Protein AF-A0A5N6QB63-F1 (afdb_monomer)

Mean predicted aligned error: 14.71 Å

Radius of gyration: 26.88 Å; Cα contacts (8 Å, |Δi|>4): 139; chains: 1; bounding box: 59×56×77 Å

Solvent-accessible surface area (backbone atoms only — not comparable to full-atom values): 10178 Å² total; per-residue (Å²): 134,72,89,53,91,70,31,77,83,76,46,70,78,73,66,78,70,74,74,76,94,75,89,86,87,83,90,80,57,74,72,39,74,77,47,74,46,73,41,46,60,92,51,48,66,61,53,52,52,51,49,58,59,53,47,75,78,46,90,80,56,67,41,82,44,79,48,71,28,42,36,85,33,94,43,39,47,68,56,47,51,51,35,52,77,69,65,36,56,45,84,54,86,85,38,68,45,70,71,70,92,70,80,78,78,83,79,77,78,78,82,81,92,76,86,71,96,71,74,94,84,80,85,85,82,84,78,75,79,67,73,85,68,91,61,54,43,37,22,46,32,38,23,40,46,64,77,85,68,77,74,132

Structure (mmCIF, N/CA/C/O backbone):
data_AF-A0A5N6QB63-F1
#
_entry.id   AF-A0A5N6QB63-F1
#
loop_
_atom_site.group_PDB
_atom_site.id
_atom_site.type_symbol
_atom_site.label_atom_id
_atom_site.label_alt_id
_atom_site.label_comp_id
_atom_site.label_asym_id
_atom_site.label_entity_id
_atom_site.label_seq_id
_atom_site.pdbx_PDB_ins_code
_atom_site.Cartn_x
_atom_site.Cartn_y
_atom_site.Cartn_z
_atom_site.occupancy
_atom_site.B_iso_or_equiv
_atom_site.auth_seq_id
_atom_site.aut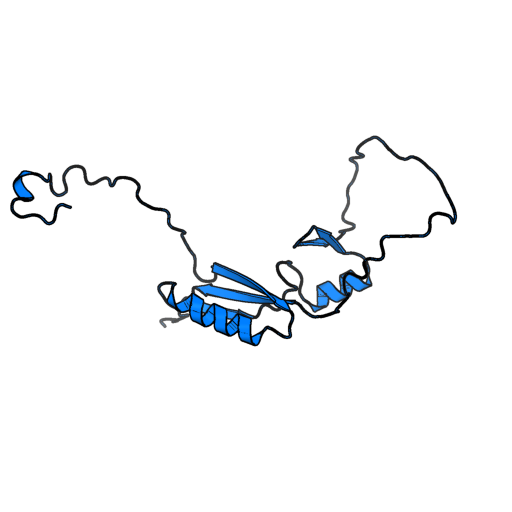h_comp_id
_atom_site.auth_asym_id
_atom_site.auth_atom_id
_atom_site.pdbx_PDB_model_num
ATOM 1 N N . MET A 1 1 ? 24.366 2.904 -18.565 1.00 78.31 1 MET A N 1
ATOM 2 C CA . MET A 1 1 ? 24.966 2.428 -19.826 1.00 78.31 1 MET A CA 1
ATOM 3 C C . MET A 1 1 ? 24.680 3.482 -20.873 1.00 78.31 1 MET A C 1
ATOM 5 O O . MET A 1 1 ? 23.562 3.985 -20.893 1.00 78.31 1 MET A O 1
ATOM 9 N N . LEU A 1 2 ? 25.695 3.903 -21.621 1.00 84.31 2 LEU A N 1
ATOM 10 C CA . LEU A 1 2 ? 25.565 4.923 -22.658 1.00 84.31 2 LEU A CA 1
ATOM 11 C C . LEU A 1 2 ? 24.994 4.258 -23.914 1.00 84.31 2 LEU A C 1
ATOM 13 O O . LEU A 1 2 ? 25.538 3.258 -24.369 1.00 84.31 2 LEU A O 1
ATOM 17 N N . SER A 1 3 ? 23.913 4.806 -24.467 1.00 87.12 3 SER A N 1
ATOM 18 C CA . SER A 1 3 ? 23.277 4.278 -25.688 1.00 87.12 3 SER A CA 1
ATOM 19 C C . SER A 1 3 ? 23.807 4.929 -26.975 1.00 87.12 3 SER A C 1
ATOM 21 O O . SER A 1 3 ? 23.223 4.754 -28.039 1.00 87.12 3 SER A O 1
ATOM 23 N N . CYS A 1 4 ? 24.879 5.722 -26.886 1.00 88.38 4 CYS A N 1
ATOM 24 C CA . CYS A 1 4 ? 25.408 6.504 -28.005 1.00 88.38 4 CYS A CA 1
ATOM 25 C C . CYS A 1 4 ? 26.382 5.688 -28.878 1.00 88.38 4 CYS A C 1
ATOM 27 O O . CYS A 1 4 ? 27.053 4.776 -28.391 1.00 88.38 4 CYS A O 1
ATOM 29 N N . ALA A 1 5 ? 26.515 6.048 -30.161 1.00 89.12 5 ALA A N 1
ATOM 30 C CA . ALA A 1 5 ? 27.524 5.463 -31.048 1.00 89.12 5 ALA A CA 1
ATOM 31 C C . ALA A 1 5 ? 28.940 5.656 -30.471 1.00 89.12 5 ALA A C 1
ATOM 33 O O . ALA A 1 5 ? 29.276 6.733 -29.980 1.00 89.12 5 ALA A O 1
ATOM 34 N N . GLY A 1 6 ? 29.764 4.605 -30.499 1.00 86.94 6 GLY A N 1
ATOM 35 C CA . GLY A 1 6 ? 31.109 4.634 -29.912 1.00 86.94 6 GLY A CA 1
ATOM 36 C C . GLY A 1 6 ? 31.162 4.523 -28.380 1.00 86.94 6 GLY A C 1
ATOM 37 O O . GLY A 1 6 ? 32.234 4.720 -27.812 1.00 86.94 6 GLY A O 1
ATOM 38 N N . ALA A 1 7 ? 30.057 4.175 -27.703 1.00 88.12 7 ALA A N 1
ATOM 39 C CA . ALA A 1 7 ? 30.011 3.985 -26.245 1.00 88.12 7 ALA A CA 1
ATOM 40 C C . ALA A 1 7 ? 31.048 2.983 -25.708 1.00 88.12 7 ALA A C 1
ATOM 42 O O . ALA A 1 7 ? 31.512 3.149 -24.584 1.00 88.12 7 ALA A O 1
ATOM 43 N N . ASP A 1 8 ? 31.457 2.001 -26.513 1.00 84.62 8 ASP A N 1
ATOM 44 C CA . ASP A 1 8 ? 32.507 1.029 -26.177 1.00 84.62 8 ASP A CA 1
ATOM 45 C C . ASP A 1 8 ? 33.850 1.693 -25.819 1.00 84.62 8 ASP A C 1
ATOM 47 O O . ASP A 1 8 ? 34.572 1.237 -24.939 1.00 84.62 8 ASP A O 1
ATOM 51 N N . ARG A 1 9 ? 34.147 2.849 -26.426 1.00 85.94 9 ARG A N 1
ATOM 52 C CA . ARG A 1 9 ? 35.383 3.604 -26.165 1.00 85.94 9 ARG A CA 1
ATOM 53 C C . ARG A 1 9 ? 35.331 4.432 -24.879 1.00 85.94 9 ARG A C 1
ATOM 55 O O . ARG A 1 9 ? 36.372 4.854 -24.390 1.00 85.94 9 ARG A O 1
ATOM 62 N N . LEU A 1 10 ? 34.133 4.710 -24.362 1.00 83.88 10 LEU A N 1
ATOM 63 C CA . LEU A 1 10 ? 33.900 5.631 -23.240 1.00 83.88 10 LEU A CA 1
ATOM 64 C C . LEU A 1 10 ? 33.364 4.929 -21.987 1.00 83.88 10 LEU A C 1
ATOM 66 O O . LEU A 1 10 ? 33.484 5.455 -20.882 1.00 83.88 10 LEU A O 1
ATOM 70 N N . GLN A 1 11 ? 32.754 3.756 -22.139 1.00 86.75 11 GLN A N 1
ATOM 71 C CA . GLN A 1 11 ? 32.173 2.992 -21.049 1.00 86.75 11 GLN A CA 1
ATOM 72 C C . GLN A 1 11 ? 33.042 1.780 -20.725 1.00 86.75 11 GLN A C 1
ATOM 74 O O . GLN A 1 11 ? 33.363 0.973 -21.584 1.00 86.75 11 GLN A O 1
ATOM 79 N N . THR A 1 12 ? 33.318 1.559 -19.443 1.00 85.31 12 THR A N 1
ATOM 80 C CA . THR A 1 12 ? 34.084 0.400 -18.951 1.00 85.31 12 THR A CA 1
ATOM 81 C C . THR A 1 12 ? 33.295 -0.921 -18.946 1.00 85.31 12 THR A C 1
ATOM 83 O O . THR A 1 12 ? 33.694 -1.889 -18.294 1.00 85.31 12 THR A O 1
ATOM 86 N N . GLY A 1 13 ? 32.152 -0.977 -19.636 1.00 85.94 13 GLY A N 1
ATOM 87 C CA . GLY A 1 13 ? 31.241 -2.120 -19.631 1.00 85.94 13 GLY A CA 1
ATOM 88 C C . GLY A 1 13 ? 30.819 -2.526 -18.214 1.00 85.94 13 GLY A C 1
ATOM 89 O O . GLY A 1 13 ? 30.196 -1.741 -17.500 1.00 85.94 13 GLY A O 1
ATOM 90 N N . MET A 1 14 ? 31.164 -3.760 -17.834 1.00 88.50 14 MET A N 1
ATOM 91 C CA . MET A 1 14 ? 30.851 -4.385 -16.539 1.00 88.50 14 MET A CA 1
ATOM 92 C C . MET A 1 14 ? 31.971 -4.248 -15.492 1.00 88.50 14 MET A C 1
ATOM 94 O O . MET A 1 14 ? 31.836 -4.735 -14.368 1.00 88.50 14 MET A O 1
ATOM 98 N N . ARG A 1 15 ? 33.095 -3.597 -15.821 1.00 90.19 15 ARG A N 1
ATOM 99 C CA . ARG A 1 15 ? 34.186 -3.374 -14.863 1.00 90.19 15 ARG A CA 1
ATOM 100 C C . ARG A 1 15 ? 33.734 -2.357 -13.806 1.00 90.19 15 ARG A C 1
ATOM 102 O O . ARG A 1 15 ? 33.434 -1.216 -14.148 1.00 90.19 15 ARG A O 1
ATOM 109 N N . GLY A 1 16 ? 33.709 -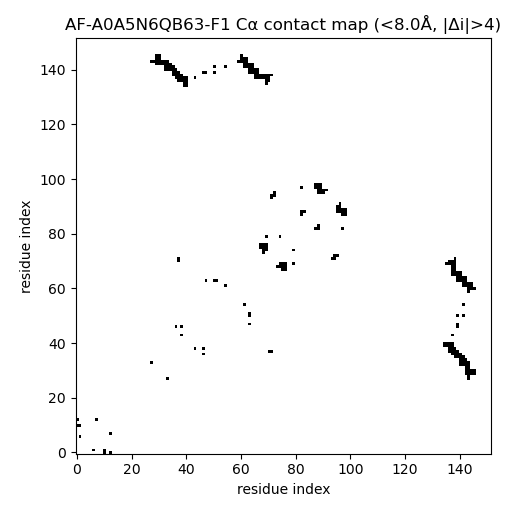2.770 -12.534 1.00 88.25 16 GLY A N 1
ATOM 110 C CA . GLY A 1 16 ? 33.288 -1.919 -11.412 1.00 88.25 16 GLY A CA 1
ATOM 111 C C . GLY A 1 16 ? 31.775 -1.672 -11.350 1.00 88.25 16 GLY A C 1
ATOM 112 O O . GLY A 1 16 ? 31.351 -0.575 -11.008 1.00 88.25 16 GLY A O 1
ATOM 113 N N . ALA A 1 17 ? 30.957 -2.674 -11.689 1.00 88.62 17 ALA A N 1
ATOM 114 C CA . ALA A 1 17 ? 29.504 -2.556 -11.879 1.00 88.62 17 ALA A CA 1
ATOM 115 C C . ALA A 1 17 ? 28.656 -2.279 -10.615 1.00 88.62 17 ALA A C 1
ATOM 117 O O . ALA A 1 17 ? 27.442 -2.494 -10.636 1.00 88.62 17 ALA A O 1
ATOM 118 N N . PHE A 1 18 ? 29.242 -1.802 -9.513 1.00 90.75 18 PHE A N 1
ATOM 119 C CA . PHE A 1 18 ? 28.439 -1.376 -8.371 1.00 90.75 18 PHE A CA 1
ATOM 120 C C . PHE A 1 18 ? 27.690 -0.086 -8.728 1.00 90.75 18 PHE A C 1
ATOM 122 O O . PHE A 1 18 ? 28.288 0.951 -9.019 1.00 90.75 18 PHE A O 1
ATOM 129 N N . GLY A 1 19 ? 26.361 -0.177 -8.765 1.00 89.44 19 GLY A N 1
ATOM 130 C CA . GLY A 1 19 ? 25.498 0.925 -9.167 1.00 89.44 19 GLY A CA 1
ATOM 131 C C . GLY A 1 19 ? 25.542 2.095 -8.186 1.00 89.44 19 GLY A C 1
ATOM 132 O O . GLY A 1 19 ? 25.724 1.922 -6.982 1.00 89.44 19 GLY A O 1
ATOM 133 N N . LYS A 1 20 ? 25.312 3.305 -8.699 1.00 92.56 20 LYS A N 1
ATOM 134 C CA . LYS A 1 20 ? 25.008 4.462 -7.850 1.00 92.56 20 LYS A CA 1
ATOM 135 C C . LYS A 1 20 ? 23.605 4.281 -7.255 1.00 92.56 20 LYS A C 1
ATOM 137 O O . LYS A 1 20 ? 22.727 3.782 -7.964 1.00 92.56 20 LYS A O 1
ATOM 142 N N . PRO A 1 21 ? 23.369 4.677 -5.995 1.00 94.69 21 PRO A N 1
ATOM 143 C CA . PRO A 1 21 ? 22.040 4.582 -5.408 1.00 94.69 21 PRO A CA 1
ATOM 144 C C . PRO A 1 21 ? 21.067 5.452 -6.210 1.00 94.69 21 PRO A C 1
ATOM 146 O O . PRO A 1 21 ? 21.312 6.642 -6.397 1.00 94.69 21 PRO A O 1
ATOM 149 N N . GLN A 1 22 ? 19.981 4.848 -6.698 1.00 93.69 22 GLN A N 1
ATOM 150 C CA . GLN A 1 22 ? 18.954 5.546 -7.462 1.00 93.69 22 GLN A CA 1
ATOM 151 C C . GLN A 1 22 ? 17.562 5.069 -7.059 1.00 93.69 22 GLN A C 1
ATOM 153 O O . GLN A 1 22 ? 17.238 3.887 -7.173 1.00 93.69 22 GLN A O 1
ATOM 158 N N . GLY A 1 23 ? 16.731 6.021 -6.637 1.00 93.88 23 GLY A N 1
ATOM 159 C CA . GLY A 1 23 ? 15.368 5.770 -6.178 1.00 93.88 23 GLY A CA 1
ATOM 160 C C . G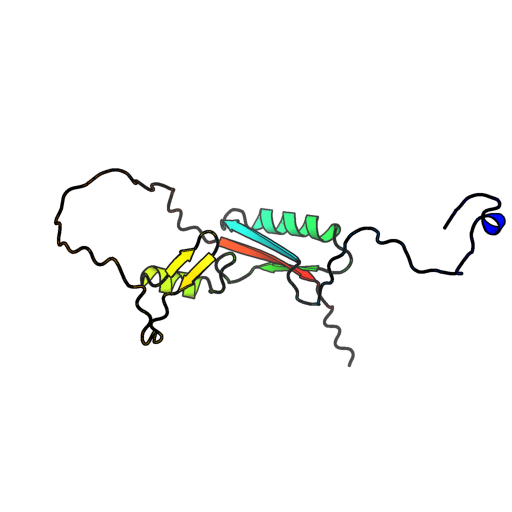LY A 1 23 ? 15.280 5.001 -4.855 1.00 93.88 23 GLY A C 1
ATOM 161 O O . GLY A 1 23 ? 16.274 4.592 -4.258 1.00 93.88 23 GLY A O 1
ATOM 162 N N . THR A 1 24 ? 14.047 4.812 -4.394 1.00 94.38 24 THR A N 1
ATOM 163 C CA . THR A 1 24 ? 13.710 3.978 -3.238 1.00 94.38 24 THR A CA 1
ATOM 164 C C . THR A 1 24 ? 12.652 2.963 -3.643 1.00 94.38 24 THR A C 1
ATOM 166 O O . THR A 1 24 ? 11.806 3.220 -4.501 1.00 94.38 24 THR A O 1
ATOM 169 N N . CYS A 1 25 ? 12.703 1.780 -3.040 1.00 91.81 25 CYS A N 1
ATOM 170 C CA . CYS A 1 25 ? 11.718 0.733 -3.266 1.00 91.81 25 CYS A CA 1
ATOM 171 C C . CYS A 1 25 ? 11.286 0.112 -1.937 1.00 91.81 25 CYS A C 1
ATOM 173 O O . CYS A 1 25 ? 12.039 0.088 -0.962 1.00 91.81 25 CYS A O 1
ATOM 175 N N . THR A 1 26 ? 10.056 -0.396 -1.894 1.00 91.00 26 THR A N 1
ATOM 176 C CA . THR A 1 26 ? 9.524 -1.118 -0.735 1.00 91.00 26 THR A CA 1
ATOM 177 C C . THR A 1 26 ? 9.486 -2.605 -1.049 1.00 91.00 26 THR A C 1
ATOM 179 O O . THR A 1 26 ? 8.935 -3.016 -2.069 1.00 91.00 26 THR A O 1
ATOM 182 N N . ARG A 1 27 ? 10.052 -3.424 -0.160 1.00 90.62 27 ARG A N 1
ATOM 183 C CA . ARG A 1 27 ? 9.920 -4.883 -0.228 1.00 90.62 27 ARG A CA 1
ATOM 184 C C . ARG A 1 27 ? 8.595 -5.290 0.401 1.00 90.62 27 ARG A C 1
ATOM 186 O O . ARG A 1 27 ? 8.292 -4.871 1.515 1.00 90.62 27 ARG A O 1
ATOM 193 N N . VAL A 1 28 ? 7.812 -6.081 -0.325 1.00 87.00 28 VAL A N 1
ATOM 194 C CA . VAL A 1 28 ? 6.467 -6.487 0.087 1.00 87.00 28 VAL A CA 1
ATOM 195 C C . VAL A 1 28 ? 6.349 -8.004 0.060 1.00 87.00 28 VAL A C 1
ATOM 197 O O . VAL A 1 28 ? 6.720 -8.642 -0.924 1.00 87.00 28 VAL A O 1
ATOM 200 N N . SER A 1 29 ? 5.839 -8.575 1.146 1.00 88.12 29 SER A N 1
ATOM 201 C CA . SER A 1 29 ? 5.562 -10.008 1.248 1.00 88.12 29 SER A CA 1
ATOM 202 C C . SER A 1 29 ? 4.137 -10.329 0.799 1.00 88.12 29 SER A C 1
ATOM 204 O O . SER A 1 29 ? 3.242 -9.479 0.790 1.00 88.12 29 SER A O 1
ATOM 206 N N . ILE A 1 30 ? 3.903 -11.589 0.446 1.00 85.81 30 ILE A N 1
ATOM 207 C CA . IL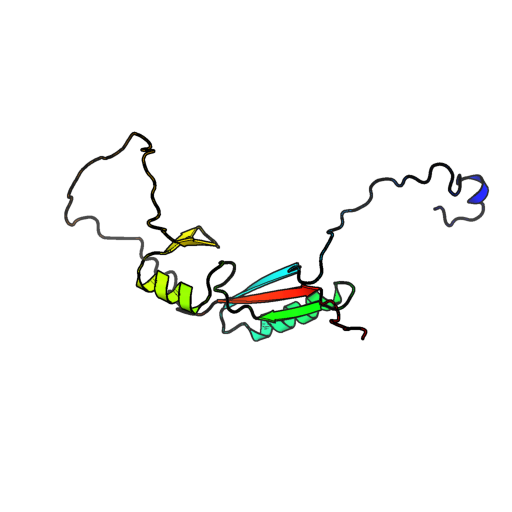E A 1 30 ? 2.564 -12.104 0.152 1.00 85.81 30 ILE A CA 1
ATOM 208 C C . ILE A 1 30 ? 1.664 -11.898 1.374 1.00 85.81 30 ILE A C 1
ATOM 210 O O . ILE A 1 30 ? 2.059 -12.188 2.500 1.00 85.81 30 ILE A O 1
ATOM 214 N N . GLY A 1 31 ? 0.447 -11.394 1.160 1.00 80.62 31 GLY A N 1
ATOM 215 C CA . GLY A 1 31 ? -0.478 -11.127 2.263 1.00 80.62 31 GLY A CA 1
ATOM 216 C C . GLY A 1 31 ? -0.131 -9.887 3.096 1.00 80.62 31 GLY A C 1
ATOM 217 O O . GLY A 1 31 ? -0.834 -9.596 4.061 1.00 80.62 31 GLY A O 1
ATOM 218 N N . GLN A 1 32 ? 0.880 -9.105 2.712 1.00 84.44 32 GLN A N 1
ATOM 219 C CA . GLN A 1 32 ? 1.101 -7.781 3.283 1.00 84.44 32 GLN A CA 1
ATOM 220 C C . GLN A 1 32 ? 0.106 -6.769 2.696 1.00 84.44 32 GLN A C 1
ATOM 222 O O . GLN A 1 32 ? -0.180 -6.766 1.494 1.00 84.44 32 GLN A O 1
ATOM 227 N N . VAL A 1 33 ? -0.426 -5.898 3.555 1.00 84.19 33 VAL A N 1
ATOM 228 C CA . VAL A 1 33 ? -1.304 -4.794 3.147 1.00 84.19 33 VAL A CA 1
ATOM 229 C C . VAL A 1 33 ? -0.459 -3.672 2.550 1.00 84.19 33 VAL A C 1
ATOM 231 O O . VAL A 1 33 ? 0.461 -3.191 3.205 1.00 84.19 33 VAL A O 1
ATOM 234 N N . LEU A 1 34 ? -0.793 -3.240 1.333 1.00 87.38 34 LEU A N 1
ATOM 235 C CA . LEU A 1 34 ? -0.136 -2.111 0.662 1.00 87.38 34 LEU A CA 1
ATOM 236 C C . LEU A 1 34 ? -0.827 -0.789 0.995 1.00 87.38 34 LEU A C 1
ATOM 238 O O . LEU A 1 34 ? -0.210 0.157 1.469 1.00 87.38 34 LEU A O 1
ATOM 242 N N . LEU A 1 35 ? -2.135 -0.744 0.747 1.00 89.31 35 LEU A N 1
ATOM 243 C CA . LEU A 1 35 ? -2.979 0.421 0.968 1.00 89.31 35 LEU A CA 1
ATOM 244 C C . LEU A 1 35 ? -4.179 0.012 1.805 1.00 89.31 35 LEU A C 1
ATOM 246 O O . LEU A 1 35 ? -4.758 -1.055 1.589 1.00 89.31 35 LEU A O 1
ATOM 250 N N . SER A 1 36 ? -4.565 0.885 2.730 1.00 88.12 36 SER A N 1
ATOM 251 C CA . SER A 1 36 ? -5.741 0.710 3.573 1.00 88.12 36 SER A CA 1
ATOM 252 C C . SER A 1 36 ? -6.511 2.020 3.644 1.00 88.12 36 SER A C 1
ATOM 254 O O . SER A 1 36 ? -5.928 3.065 3.926 1.00 88.12 36 SER A O 1
ATOM 256 N N . VAL A 1 37 ? -7.812 1.972 3.368 1.00 88.12 37 VAL A N 1
ATOM 257 C CA . VAL A 1 37 ? -8.663 3.168 3.317 1.00 88.12 37 VAL A CA 1
ATOM 258 C C . VAL A 1 37 ? -9.795 3.024 4.317 1.00 88.12 37 VAL A C 1
ATOM 260 O O . VAL A 1 37 ? -10.481 2.006 4.309 1.00 88.12 37 VAL A O 1
ATOM 263 N N . ARG A 1 38 ? -10.001 4.051 5.150 1.00 88.25 38 ARG A N 1
ATOM 264 C CA . ARG A 1 38 ? -11.108 4.134 6.106 1.00 88.25 38 ARG A CA 1
ATOM 265 C C . ARG A 1 38 ? -12.217 5.035 5.563 1.00 88.25 38 ARG A C 1
ATOM 267 O O . ARG A 1 38 ? -11.994 6.225 5.364 1.00 88.25 38 ARG A O 1
ATOM 274 N N . CYS A 1 39 ? -13.419 4.491 5.392 1.00 85.31 39 CYS A N 1
ATOM 275 C CA . CYS A 1 39 ? -14.592 5.238 4.921 1.00 85.31 39 CYS A CA 1
ATOM 276 C C . CYS A 1 39 ? -15.843 4.897 5.732 1.00 85.31 39 CYS A C 1
ATOM 278 O O . CYS A 1 39 ? -15.912 3.826 6.337 1.00 85.31 39 CYS A O 1
ATOM 280 N N . LYS A 1 40 ? -16.834 5.799 5.707 1.00 86.25 40 LYS A N 1
ATOM 281 C CA . LYS A 1 40 ? -18.205 5.517 6.162 1.00 86.25 40 LYS A CA 1
ATOM 282 C C . LYS A 1 40 ? -18.851 4.461 5.256 1.00 86.25 40 LYS A C 1
ATOM 284 O O . LYS A 1 40 ? -18.545 4.426 4.063 1.00 86.25 40 LYS A O 1
ATOM 289 N N . ASP A 1 41 ? -19.779 3.675 5.794 1.00 83.00 41 ASP A N 1
ATOM 290 C CA . ASP A 1 41 ? -20.489 2.611 5.059 1.00 83.00 41 ASP A CA 1
ATOM 291 C C . ASP A 1 41 ? -21.124 3.061 3.741 1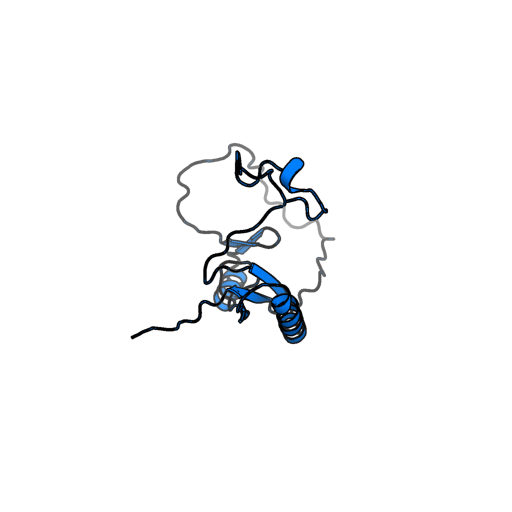.00 83.00 41 ASP A C 1
ATOM 293 O O . ASP A 1 41 ? -21.037 2.341 2.743 1.00 83.00 41 ASP A O 1
ATOM 297 N N . SER A 1 42 ? -21.680 4.274 3.707 1.00 90.19 42 SER A N 1
ATOM 298 C CA . SER A 1 42 ? -22.313 4.852 2.515 1.00 90.19 42 SER A CA 1
ATOM 299 C C . SER A 1 42 ? -21.370 4.914 1.308 1.00 90.19 42 SER A C 1
ATOM 301 O O . SER A 1 42 ? -21.800 4.722 0.179 1.00 90.19 42 SER A O 1
ATOM 303 N N . ASN A 1 43 ? -20.068 5.115 1.538 1.00 89.19 43 ASN A N 1
ATOM 304 C CA . ASN A 1 43 ? -19.076 5.311 0.475 1.00 89.19 43 ASN A CA 1
ATOM 305 C C . ASN A 1 43 ? -18.264 4.040 0.176 1.00 89.19 43 ASN A C 1
ATOM 307 O O . ASN A 1 43 ? -17.232 4.096 -0.496 1.00 89.19 43 ASN A O 1
ATOM 311 N N . SER A 1 44 ? -18.707 2.887 0.680 1.00 85.06 44 SER A N 1
ATOM 312 C CA . SER A 1 44 ? -18.012 1.603 0.532 1.00 85.06 44 SER A CA 1
ATOM 313 C C . SER A 1 44 ? -17.777 1.205 -0.930 1.00 85.06 44 SER A C 1
ATOM 315 O O . SER A 1 44 ? -16.708 0.691 -1.260 1.00 85.06 44 SER A O 1
ATOM 317 N N . HIS A 1 45 ? -18.740 1.473 -1.813 1.00 90.38 45 HIS A N 1
ATOM 318 C CA . HIS A 1 45 ? -18.656 1.131 -3.235 1.00 90.38 45 HIS A CA 1
ATOM 319 C C . HIS A 1 45 ? -17.619 1.998 -3.958 1.00 90.38 45 HIS A C 1
ATOM 321 O O . HIS A 1 45 ? -16.771 1.487 -4.688 1.00 90.38 45 HIS A O 1
ATOM 327 N N . HIS A 1 46 ? -17.613 3.304 -3.676 1.00 92.50 46 HIS A N 1
ATOM 328 C CA . HIS A 1 46 ? -16.628 4.230 -4.235 1.00 92.50 46 HIS A CA 1
ATOM 329 C C . HIS A 1 46 ? -15.202 3.898 -3.781 1.00 92.50 46 HIS A C 1
ATOM 331 O O . HIS A 1 46 ? -14.272 3.960 -4.582 1.00 92.50 46 HIS A O 1
ATOM 337 N N . ALA A 1 47 ? -15.024 3.486 -2.522 1.00 89.69 47 ALA A N 1
ATOM 338 C CA . ALA A 1 47 ? -13.721 3.067 -2.010 1.00 89.69 47 ALA A CA 1
ATOM 339 C C . ALA A 1 47 ? -13.197 1.800 -2.712 1.00 89.69 47 ALA A C 1
ATOM 341 O O . ALA A 1 47 ? -12.016 1.727 -3.054 1.00 89.69 47 ALA A O 1
ATOM 342 N N . GLN A 1 48 ? -14.064 0.816 -2.966 1.00 89.00 48 GLN A N 1
ATOM 343 C CA . GLN A 1 48 ? -13.687 -0.395 -3.702 1.00 89.00 48 GLN A CA 1
ATOM 344 C C . GLN A 1 48 ? -13.275 -0.080 -5.145 1.00 89.00 48 GLN A C 1
ATOM 346 O O . GLN A 1 48 ? -12.247 -0.574 -5.609 1.00 89.00 48 GLN A O 1
ATOM 351 N N . GLU A 1 49 ? -14.016 0.794 -5.827 1.00 93.06 49 GLU A N 1
ATOM 352 C CA . GLU A 1 49 ? -13.690 1.228 -7.187 1.00 93.06 49 GLU A CA 1
ATOM 3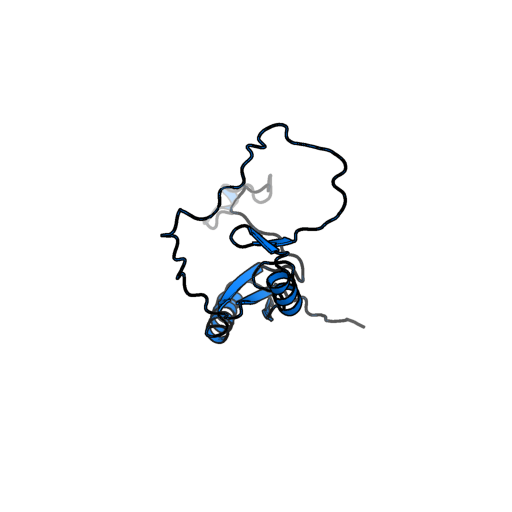53 C C . GLU A 1 49 ? -12.375 2.023 -7.244 1.00 93.06 49 GLU A C 1
ATOM 355 O O . GLU A 1 49 ? -11.539 1.792 -8.119 1.00 93.06 49 GLU A O 1
ATOM 360 N N . ALA A 1 50 ? -12.125 2.902 -6.270 1.00 93.50 50 ALA A N 1
ATOM 361 C CA . ALA A 1 50 ? -10.857 3.623 -6.165 1.00 93.50 50 ALA A CA 1
ATOM 362 C C . ALA A 1 50 ? -9.667 2.662 -5.996 1.00 93.50 50 ALA A C 1
ATOM 364 O O . ALA A 1 50 ? -8.639 2.817 -6.657 1.00 93.50 50 ALA A O 1
ATOM 365 N N . LEU A 1 51 ? -9.816 1.623 -5.170 1.00 90.81 51 LEU A N 1
ATOM 366 C CA . LEU A 1 51 ? -8.773 0.614 -4.978 1.00 90.81 51 LEU A CA 1
ATOM 367 C C . LEU A 1 51 ? -8.604 -0.304 -6.192 1.00 90.81 51 LEU A C 1
ATOM 369 O O . LEU A 1 51 ? -7.483 -0.725 -6.479 1.00 90.81 51 LEU A O 1
ATOM 373 N N . ARG A 1 52 ? -9.672 -0.559 -6.956 1.00 91.88 52 ARG A N 1
ATOM 374 C CA . ARG A 1 52 ? -9.585 -1.240 -8.255 1.00 91.88 52 ARG A CA 1
ATOM 375 C C . ARG A 1 52 ? -8.751 -0.432 -9.244 1.00 91.88 52 ARG A C 1
ATOM 377 O O . ARG A 1 52 ? -7.911 -1.004 -9.928 1.00 91.88 52 ARG A O 1
ATOM 384 N N . ARG A 1 53 ? -8.924 0.892 -9.281 1.00 94.44 53 ARG A N 1
ATOM 385 C CA . ARG A 1 53 ? -8.108 1.790 -10.116 1.00 94.44 53 ARG A CA 1
ATOM 386 C C . ARG A 1 53 ? -6.653 1.844 -9.650 1.00 94.44 53 ARG A C 1
ATOM 388 O O . ARG A 1 53 ? -5.749 1.734 -10.473 1.00 94.44 53 ARG A O 1
ATOM 395 N N . ALA A 1 54 ? -6.426 1.953 -8.340 1.00 92.56 54 ALA A N 1
ATOM 396 C CA . ALA A 1 54 ? -5.085 1.981 -7.754 1.00 92.56 54 ALA A CA 1
ATOM 397 C C . ALA A 1 54 ? -4.312 0.680 -8.013 1.00 92.56 54 ALA A C 1
ATOM 399 O O . ALA A 1 54 ? -3.119 0.716 -8.306 1.00 92.56 54 ALA A O 1
ATOM 400 N N . LYS A 1 55 ? -5.001 -0.467 -7.976 1.00 89.81 55 LYS A N 1
ATOM 401 C CA . LYS A 1 55 ? -4.428 -1.783 -8.267 1.00 89.81 55 LYS A CA 1
ATOM 402 C C . LYS A 1 55 ? -3.690 -1.828 -9.613 1.00 89.81 55 LYS A C 1
ATOM 404 O O . LYS A 1 55 ? -2.629 -2.430 -9.672 1.00 89.81 55 LYS A O 1
ATOM 409 N N . PHE A 1 56 ? -4.184 -1.159 -10.660 1.00 91.62 56 PHE A N 1
ATOM 410 C CA . PHE A 1 56 ? -3.521 -1.148 -11.977 1.00 91.62 56 PHE A CA 1
ATOM 411 C C . PHE A 1 56 ? -2.160 -0.445 -11.994 1.00 91.62 56 PHE A C 1
ATOM 413 O O . PHE A 1 56 ? -1.407 -0.602 -12.949 1.00 91.62 56 PHE A O 1
ATOM 420 N N . LYS A 1 57 ? -1.844 0.353 -10.969 1.00 94.06 57 LYS A N 1
ATOM 421 C C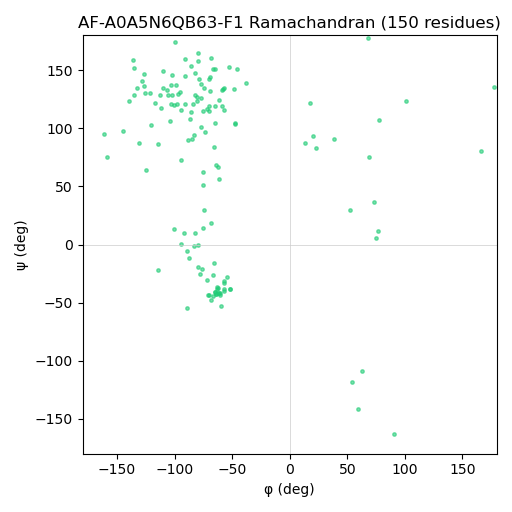A . LYS A 1 57 ? -0.538 1.010 -10.836 1.00 94.06 57 LYS A CA 1
ATOM 422 C C . LYS A 1 57 ? 0.491 0.135 -10.127 1.00 94.06 57 LYS A C 1
ATOM 424 O O . LYS A 1 57 ? 1.672 0.462 -10.160 1.00 94.06 57 LYS A O 1
ATOM 429 N N . PHE A 1 58 ? 0.063 -0.966 -9.510 1.00 90.25 58 PHE A N 1
ATOM 430 C CA . PHE A 1 58 ? 0.959 -1.910 -8.859 1.00 90.25 58 PHE A CA 1
ATOM 431 C C . PHE A 1 58 ? 1.241 -3.112 -9.765 1.00 90.25 58 PHE A C 1
ATOM 433 O O . PHE A 1 58 ? 0.316 -3.663 -10.363 1.00 90.25 58 PHE A O 1
ATOM 440 N N . PRO A 1 59 ? 2.502 -3.567 -9.848 1.00 90.31 59 PRO A N 1
ATOM 441 C CA . PRO A 1 59 ? 2.842 -4.763 -10.606 1.00 90.31 59 PRO A CA 1
ATOM 442 C C . PRO A 1 59 ? 2.285 -6.021 -9.925 1.00 90.31 59 PRO A C 1
ATOM 444 O O . PRO A 1 59 ? 2.280 -6.124 -8.699 1.00 90.31 59 PRO A O 1
ATOM 447 N N . GLY A 1 60 ? 1.851 -7.004 -10.715 1.00 89.00 60 GLY A N 1
ATOM 448 C CA . GLY A 1 60 ? 1.372 -8.300 -10.220 1.00 89.00 60 GLY A CA 1
ATOM 449 C C . GLY A 1 60 ? -0.133 -8.358 -9.937 1.00 89.00 60 GLY A C 1
ATOM 450 O O . GLY A 1 60 ? -0.914 -7.552 -10.435 1.00 89.00 60 GLY A O 1
ATOM 451 N N . ARG A 1 61 ? -0.560 -9.366 -9.163 1.00 86.56 61 ARG A N 1
ATOM 452 C CA . ARG A 1 61 ? -1.969 -9.572 -8.799 1.00 86.56 61 ARG A CA 1
ATOM 453 C C . ARG A 1 61 ? -2.229 -9.113 -7.373 1.00 86.56 61 ARG A C 1
ATOM 455 O O . ARG A 1 61 ? -1.681 -9.658 -6.422 1.00 86.56 61 ARG A O 1
ATOM 462 N N . GLN A 1 62 ? -3.141 -8.163 -7.221 1.00 86.25 62 GLN A N 1
ATOM 463 C CA . GLN A 1 62 ? -3.603 -7.710 -5.914 1.00 86.25 62 GLN A CA 1
ATOM 464 C C . GLN A 1 62 ? -5.047 -8.127 -5.647 1.00 86.25 62 GLN A C 1
ATOM 466 O O . GLN A 1 62 ? -5.873 -8.209 -6.561 1.00 86.25 62 GLN A O 1
ATOM 471 N N . LYS A 1 63 ? -5.367 -8.357 -4.378 1.00 86.38 63 LYS A N 1
ATOM 472 C CA . LYS A 1 63 ? -6.709 -8.680 -3.906 1.00 86.38 63 LYS A CA 1
ATOM 473 C C . LYS A 1 63 ? -7.234 -7.534 -3.056 1.00 86.38 63 LYS A C 1
ATOM 475 O O . LYS A 1 63 ? -6.559 -7.076 -2.139 1.00 86.38 63 LYS A O 1
ATOM 480 N N . ILE A 1 64 ? -8.436 -7.078 -3.377 1.00 86.94 64 ILE A N 1
ATOM 481 C CA . ILE A 1 64 ? -9.151 -6.063 -2.608 1.00 86.94 64 ILE A CA 1
ATOM 482 C C . ILE A 1 64 ? -9.996 -6.818 -1.587 1.00 86.94 64 ILE A C 1
ATOM 484 O O . ILE A 1 64 ? -10.791 -7.678 -1.965 1.00 86.94 64 ILE A O 1
ATOM 488 N N . ILE A 1 65 ? -9.780 -6.552 -0.302 1.00 86.12 65 ILE A N 1
ATOM 489 C CA . ILE A 1 65 ? -10.478 -7.237 0.786 1.00 86.12 65 ILE A CA 1
ATOM 490 C C . ILE A 1 65 ? -11.118 -6.211 1.697 1.00 86.12 65 ILE A C 1
ATOM 492 O O . ILE A 1 65 ? -10.505 -5.225 2.100 1.00 86.12 65 ILE A O 1
ATOM 496 N N . VAL A 1 66 ? -12.352 -6.504 2.065 1.00 84.81 66 VAL A N 1
ATOM 497 C CA . VAL A 1 66 ? -13.093 -5.800 3.096 1.00 84.81 66 VAL A CA 1
ATOM 498 C C . VAL A 1 66 ? -12.716 -6.371 4.459 1.00 84.81 66 VAL A C 1
ATOM 500 O O . VAL A 1 66 ? -12.922 -7.553 4.734 1.00 84.81 66 VAL A O 1
ATOM 503 N N . SER A 1 67 ? -12.198 -5.522 5.338 1.00 84.88 67 SER A N 1
ATOM 504 C CA . SER A 1 67 ? -11.896 -5.886 6.717 1.00 84.88 67 SER A CA 1
ATOM 505 C C . SER A 1 67 ? -13.148 -5.890 7.594 1.00 84.88 67 SER A C 1
ATOM 507 O O . SER A 1 67 ? -13.991 -4.996 7.514 1.00 84.88 67 SER A O 1
ATOM 509 N N . ARG A 1 68 ? -13.212 -6.860 8.514 1.00 85.12 68 ARG A N 1
ATOM 510 C CA . ARG A 1 68 ? -14.215 -6.937 9.595 1.00 85.12 68 ARG A CA 1
ATOM 511 C C . ARG A 1 68 ? -13.842 -6.095 10.824 1.00 85.12 68 ARG A C 1
ATOM 513 O O . ARG A 1 68 ? -14.580 -6.082 11.810 1.00 85.12 68 ARG A O 1
ATOM 520 N N . LYS A 1 69 ? -12.681 -5.436 10.798 1.00 85.56 69 LYS A N 1
ATOM 521 C CA . LYS A 1 69 ? -12.185 -4.593 11.893 1.00 85.56 69 LYS A CA 1
ATOM 522 C C . LYS A 1 69 ? -12.836 -3.214 11.879 1.00 85.56 69 LYS A C 1
ATOM 524 O O . LYS A 1 69 ? -13.344 -2.758 10.852 1.00 85.56 69 LYS A O 1
ATOM 529 N N . TRP A 1 70 ? -12.823 -2.545 13.028 1.00 83.69 70 TRP A N 1
ATOM 530 C CA . TRP A 1 70 ? -13.316 -1.177 13.139 1.00 83.69 70 TRP A CA 1
ATOM 531 C C . TRP A 1 70 ? -12.237 -0.172 12.717 1.00 83.69 70 TRP A C 1
ATOM 533 O O . TRP A 1 70 ? -11.383 0.223 13.516 1.00 83.69 70 TRP A O 1
ATOM 543 N N . GLY A 1 71 ? -12.252 0.255 11.452 1.00 84.62 71 GLY A N 1
ATOM 544 C CA . GLY A 1 71 ? -11.212 1.152 10.942 1.00 84.62 71 GLY A CA 1
ATOM 545 C C . GLY A 1 71 ? -9.811 0.528 11.067 1.00 84.62 71 GLY A C 1
ATOM 546 O O . GLY A 1 71 ? -9.642 -0.679 10.904 1.00 84.62 71 GLY A O 1
ATOM 547 N N . PHE A 1 72 ? -8.811 1.345 11.402 1.00 84.50 72 PHE A N 1
ATOM 548 C CA . PHE A 1 72 ? -7.419 0.909 11.595 1.00 84.50 72 PHE A CA 1
ATOM 549 C C . PHE A 1 72 ? -7.138 0.306 12.981 1.00 84.50 72 PHE A C 1
ATOM 551 O O . PHE A 1 72 ? -5.988 0.063 13.336 1.00 84.50 72 PHE A O 1
ATOM 558 N N . THR A 1 73 ? -8.180 0.047 13.775 1.00 86.44 73 THR A N 1
ATOM 559 C CA . THR A 1 73 ? -8.014 -0.579 15.089 1.00 86.44 73 THR A CA 1
ATOM 560 C C . THR A 1 73 ? -7.824 -2.091 14.968 1.00 86.44 73 THR A C 1
ATOM 562 O O . THR A 1 73 ? -8.087 -2.709 13.933 1.00 86.44 73 THR A O 1
ATOM 565 N N . LYS A 1 74 ? -7.359 -2.710 16.056 1.00 84.19 74 LYS A N 1
ATOM 566 C CA . LYS A 1 74 ? -7.165 -4.164 16.126 1.00 84.19 74 LYS A CA 1
ATOM 567 C C . LYS A 1 74 ? -8.483 -4.931 16.312 1.00 84.19 74 LYS A C 1
ATOM 569 O O . LYS A 1 74 ? -8.529 -6.106 15.963 1.00 84.19 74 LYS A O 1
ATOM 574 N N . PHE A 1 75 ? -9.523 -4.266 16.815 1.00 85.94 75 PHE A N 1
ATOM 575 C CA . PHE A 1 75 ? -10.778 -4.875 17.257 1.00 85.94 75 PHE A CA 1
ATOM 576 C C . PHE A 1 75 ? -11.745 -5.136 16.105 1.00 85.94 75 PHE A C 1
ATOM 578 O O . PHE A 1 75 ? -11.812 -4.368 15.136 1.00 85.94 75 PHE A O 1
ATOM 585 N N . SER A 1 76 ? -12.538 -6.201 16.231 1.00 88.12 76 SER A N 1
ATOM 586 C CA . SER A 1 76 ? -13.684 -6.412 15.348 1.00 88.12 76 SER A CA 1
ATOM 587 C C . SER A 1 76 ? -14.772 -5.364 15.609 1.00 88.12 76 SER A C 1
ATOM 589 O O . SER A 1 76 ? -14.811 -4.725 16.662 1.00 88.12 76 SER A O 1
ATOM 591 N N . ARG A 1 77 ? -15.685 -5.160 14.652 1.00 84.44 77 ARG A N 1
ATOM 592 C CA . ARG A 1 77 ? -16.809 -4.222 14.847 1.00 84.44 77 ARG A CA 1
ATOM 593 C C . ARG A 1 77 ? -17.658 -4.569 16.068 1.00 84.44 77 ARG A C 1
ATOM 595 O O . ARG A 1 77 ? -18.078 -3.673 16.792 1.00 84.44 77 ARG A O 1
ATOM 602 N N . VAL A 1 78 ? -17.888 -5.863 16.284 1.00 88.69 78 VAL A N 1
ATOM 603 C CA . VAL A 1 78 ? -18.715 -6.373 17.381 1.00 88.69 78 VAL A CA 1
ATOM 604 C C . VAL A 1 78 ? -18.029 -6.118 18.721 1.00 88.69 78 VAL A C 1
ATOM 606 O O . VAL A 1 78 ? -18.645 -5.573 19.632 1.00 88.69 78 VAL A O 1
ATOM 609 N N . GLU A 1 79 ? -16.742 -6.447 18.829 1.00 88.12 79 GLU A N 1
ATOM 610 C CA . GLU A 1 79 ? -15.945 -6.166 20.030 1.00 88.12 79 GLU A CA 1
ATOM 611 C C . GLU A 1 79 ? -15.876 -4.672 20.329 1.00 88.12 79 GLU A C 1
ATOM 613 O O . GLU A 1 79 ? -16.057 -4.259 21.471 1.00 88.12 79 GLU A O 1
ATOM 618 N N . TYR A 1 80 ? -15.663 -3.848 19.301 1.00 87.25 80 TYR A N 1
ATOM 619 C CA . TYR A 1 80 ? -15.572 -2.405 19.470 1.00 87.25 80 TYR A CA 1
ATOM 620 C C . TYR A 1 80 ? -16.874 -1.813 20.025 1.00 87.25 80 TYR A C 1
ATOM 622 O O . TYR A 1 80 ? -16.827 -0.975 20.924 1.00 87.25 80 TYR A O 1
ATOM 630 N N . MET A 1 81 ? -18.039 -2.267 19.545 1.00 88.19 81 MET A N 1
ATOM 631 C CA . MET A 1 81 ? -19.328 -1.834 20.096 1.00 88.19 81 MET A CA 1
ATOM 632 C C . MET A 1 81 ? -19.515 -2.272 21.551 1.00 88.19 81 MET A C 1
ATOM 634 O O . MET A 1 81 ? -19.949 -1.458 22.364 1.00 88.19 81 MET A O 1
ATOM 638 N N . LYS A 1 82 ? -19.139 -3.510 21.896 1.00 90.56 82 LYS A N 1
ATOM 639 C CA . LYS A 1 82 ? -19.208 -4.014 23.277 1.00 90.56 82 LYS A CA 1
ATOM 640 C C . LYS A 1 82 ? -18.352 -3.173 24.221 1.00 90.56 82 LYS A C 1
ATOM 642 O O . LYS A 1 82 ? -18.858 -2.626 25.193 1.00 90.56 82 LYS A O 1
ATOM 647 N N . TYR A 1 83 ? -17.077 -2.973 23.892 1.00 88.44 83 TYR A N 1
ATOM 648 C CA . TYR A 1 83 ? -16.182 -2.183 24.737 1.00 88.44 83 TYR A CA 1
ATOM 649 C C . TYR A 1 83 ? -16.558 -0.700 24.801 1.00 88.44 83 TYR A C 1
ATOM 651 O O . TYR A 1 83 ? -16.248 -0.036 25.791 1.00 88.44 83 TYR A O 1
ATOM 659 N N . LYS A 1 84 ? -17.230 -0.174 23.768 1.00 87.00 84 LYS A N 1
ATOM 660 C CA . LYS A 1 84 ? -17.787 1.180 23.788 1.00 87.00 84 LYS A CA 1
ATOM 661 C C . LYS A 1 84 ? -18.983 1.271 24.736 1.00 87.00 84 LYS A C 1
ATOM 663 O O . LYS A 1 84 ? -19.044 2.220 25.505 1.00 87.00 84 LYS A O 1
ATOM 668 N N . ALA A 1 85 ? -19.887 0.289 24.720 1.00 90.25 85 ALA A N 1
ATOM 669 C CA . ALA A 1 85 ? -21.005 0.215 25.663 1.00 90.25 85 ALA A CA 1
ATOM 670 C C . ALA A 1 85 ? -20.520 0.059 27.116 1.00 90.25 85 ALA A C 1
ATOM 672 O O . ALA A 1 85 ? -21.065 0.667 28.029 1.00 90.25 85 ALA A O 1
ATOM 673 N N . GLU A 1 86 ? -19.439 -0.695 27.318 1.00 89.25 86 GLU A N 1
ATOM 674 C CA . GLU A 1 86 ? -18.797 -0.890 28.621 1.00 89.25 86 GLU A CA 1
ATOM 675 C C . GLU A 1 86 ? -17.880 0.279 29.045 1.00 89.25 86 GLU A C 1
ATOM 677 O O . GLU A 1 86 ? -17.270 0.212 30.110 1.00 89.25 86 GLU A O 1
ATOM 682 N N . ASN A 1 87 ? -17.741 1.332 28.225 1.00 86.25 87 ASN A N 1
ATOM 683 C CA . ASN A 1 87 ? -16.834 2.474 28.436 1.00 86.25 87 ASN A CA 1
ATOM 684 C C . ASN A 1 87 ? -15.362 2.086 28.714 1.00 86.25 87 ASN A C 1
ATOM 686 O O . ASN A 1 87 ? -14.630 2.804 29.391 1.00 86.25 87 ASN A O 1
ATOM 690 N N . LYS A 1 88 ? -14.899 0.953 28.168 1.00 86.62 88 LYS A N 1
ATOM 691 C CA . LYS A 1 88 ? -13.519 0.449 28.334 1.00 86.62 88 LYS A CA 1
ATOM 692 C C . LYS A 1 88 ? -12.543 0.957 27.269 1.00 86.62 88 LYS A C 1
ATOM 694 O O . LYS A 1 88 ? -11.352 0.650 27.342 1.00 86.62 88 LYS A O 1
ATOM 699 N N . ILE A 1 89 ? -13.026 1.689 26.263 1.00 86.81 89 ILE A N 1
ATOM 700 C CA . ILE A 1 89 ? -12.202 2.250 25.186 1.00 86.81 89 ILE A CA 1
ATOM 701 C C . ILE A 1 89 ? -11.856 3.705 25.483 1.00 86.81 89 ILE A C 1
ATOM 703 O O . ILE A 1 89 ? -12.741 4.533 25.676 1.00 86.81 89 ILE A O 1
ATOM 707 N N . VAL A 1 90 ? -10.568 4.023 25.388 1.00 87.81 90 VAL A N 1
ATOM 708 C CA . VAL A 1 90 ? -10.061 5.394 25.327 1.00 87.81 90 VAL A CA 1
ATOM 709 C C . VAL A 1 90 ? -9.696 5.719 23.874 1.00 87.81 90 VAL A C 1
ATOM 711 O O . VAL A 1 90 ? -8.971 4.939 23.238 1.00 87.81 90 VAL A O 1
ATOM 714 N N . PRO A 1 91 ? -10.190 6.837 23.312 1.00 85.19 91 PRO A N 1
ATOM 715 C CA . PRO A 1 91 ? -9.783 7.281 21.983 1.00 85.19 91 PRO A CA 1
ATOM 716 C C . PRO A 1 91 ? -8.320 7.750 21.995 1.00 85.19 91 PRO A C 1
ATOM 718 O O . PRO A 1 91 ? -7.931 8.545 22.844 1.00 85.19 91 PRO A O 1
ATOM 721 N N . ASP A 1 92 ? -7.520 7.283 21.034 1.00 84.75 92 ASP A N 1
ATOM 722 C CA . ASP A 1 92 ? -6.124 7.697 20.821 1.00 84.75 92 ASP A CA 1
ATOM 723 C C . ASP A 1 92 ? -5.969 8.190 19.374 1.00 84.75 92 ASP A C 1
ATOM 725 O O . ASP A 1 92 ? -5.352 7.556 18.511 1.00 84.75 92 ASP A O 1
ATOM 729 N N . GLY A 1 93 ? -6.678 9.281 19.072 1.00 85.62 93 GLY A N 1
ATOM 730 C CA . GLY A 1 93 ? -6.783 9.847 17.728 1.00 85.62 93 GLY A CA 1
ATOM 731 C C . GLY A 1 93 ? -7.446 8.888 16.735 1.00 85.62 93 GLY A C 1
ATOM 732 O O . GLY A 1 93 ? -8.653 8.651 16.782 1.00 85.62 93 GLY A O 1
ATOM 733 N N . VAL A 1 94 ? -6.653 8.350 15.804 1.00 81.88 94 VAL A N 1
ATOM 734 C CA . VAL A 1 94 ? -7.128 7.400 14.779 1.00 81.88 94 VAL A CA 1
ATOM 735 C C . VAL A 1 94 ? -7.298 5.985 15.350 1.00 81.88 94 VAL A C 1
ATOM 737 O O . VAL A 1 94 ? -8.116 5.203 14.851 1.00 81.88 94 VAL A O 1
ATOM 740 N N . ASN A 1 95 ? -6.550 5.670 16.410 1.00 85.19 95 ASN A N 1
ATOM 741 C CA . ASN A 1 95 ? -6.545 4.376 17.077 1.00 85.19 95 ASN A CA 1
ATOM 742 C C . ASN A 1 95 ? -7.401 4.393 18.353 1.00 85.19 95 ASN A C 1
ATOM 744 O O . ASN A 1 95 ? -7.930 5.419 18.780 1.00 85.19 95 ASN A O 1
ATOM 748 N N . ALA A 1 96 ? -7.557 3.218 18.960 1.00 84.88 96 ALA A N 1
ATOM 749 C CA . ALA A 1 96 ? -8.283 3.032 20.209 1.00 84.88 96 ALA A CA 1
ATOM 750 C C . ALA A 1 96 ? -7.452 2.176 21.166 1.00 84.88 96 ALA A C 1
ATOM 752 O O . ALA A 1 96 ? -6.915 1.141 20.759 1.00 84.88 96 ALA A O 1
ATOM 753 N N . LYS A 1 97 ? -7.373 2.598 22.429 1.00 85.25 97 LYS A N 1
ATOM 754 C CA . LYS A 1 97 ? -6.753 1.836 23.516 1.00 85.25 97 LYS A CA 1
ATOM 755 C C . LYS A 1 97 ? -7.846 1.222 24.377 1.00 85.25 97 LYS A C 1
ATOM 757 O O . LYS A 1 97 ? -8.836 1.879 24.682 1.00 85.25 97 LYS A O 1
ATOM 762 N N . VAL A 1 98 ? -7.669 -0.037 24.760 1.00 85.44 98 VAL A N 1
ATOM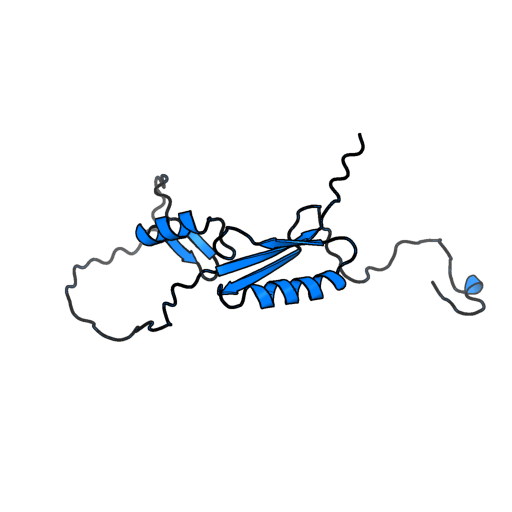 763 C CA . VAL A 1 98 ? -8.542 -0.695 25.737 1.00 85.44 98 VAL A CA 1
ATOM 764 C C . VAL A 1 98 ? -7.888 -0.574 27.101 1.00 85.44 98 VAL A C 1
ATOM 766 O O . VAL A 1 98 ? -6.701 -0.868 27.246 1.00 85.44 98 VAL A O 1
ATOM 769 N N . ILE A 1 99 ? -8.662 -0.144 28.091 1.00 83.19 99 ILE A N 1
ATOM 770 C CA . ILE A 1 99 ? -8.235 -0.135 29.486 1.00 83.19 99 ILE A CA 1
ATOM 771 C C . ILE A 1 99 ? -8.240 -1.589 29.964 1.00 83.19 99 ILE A C 1
ATOM 773 O O . ILE A 1 99 ? -9.281 -2.147 30.313 1.00 83.19 99 ILE A O 1
ATOM 777 N N . LEU A 1 100 ? -7.075 -2.231 29.934 1.00 72.12 100 LEU A N 1
ATOM 778 C CA . LEU A 1 100 ? -6.889 -3.546 30.535 1.00 72.12 100 LEU A CA 1
ATOM 779 C C . LEU A 1 100 ? -6.676 -3.351 32.039 1.00 72.12 100 LEU A C 1
ATOM 781 O O . LEU A 1 100 ? -5.745 -2.666 32.446 1.00 72.12 100 LEU A O 1
ATOM 785 N N . LYS A 1 101 ? -7.506 -3.982 32.878 1.00 58.16 101 LYS A N 1
ATOM 786 C CA . LYS A 1 101 ? -7.304 -4.039 34.342 1.00 58.16 101 LYS A CA 1
ATOM 787 C C . LYS A 1 101 ? -6.178 -5.012 34.747 1.00 58.16 101 LYS A C 1
ATOM 789 O O . LYS A 1 101 ? -6.240 -5.627 35.806 1.00 58.16 101 LYS A O 1
ATOM 794 N N . LEU A 1 102 ? -5.169 -5.207 33.902 1.00 52.59 102 LEU A N 1
ATOM 795 C CA . LEU A 1 102 ? -4.051 -6.095 34.207 1.00 52.59 102 LEU A CA 1
ATOM 796 C C . LEU A 1 102 ? -2.987 -5.320 34.989 1.00 52.59 102 LEU A C 1
ATOM 798 O O . LEU A 1 102 ? -2.337 -4.437 34.445 1.00 52.59 102 LEU A O 1
ATOM 802 N N . HIS A 1 103 ? -2.899 -5.656 36.280 1.00 41.69 103 HIS A N 1
ATOM 803 C CA . HIS A 1 103 ? -1.798 -5.439 37.224 1.00 41.69 103 HIS A CA 1
ATOM 804 C C . HIS A 1 103 ? -0.705 -4.455 36.772 1.00 41.69 103 HIS A C 1
ATOM 806 O O . HIS A 1 103 ? 0.362 -4.852 36.311 1.00 41.69 103 HIS A O 1
ATOM 812 N N . THR A 1 104 ? -0.903 -3.167 37.043 1.00 42.91 104 THR A N 1
ATOM 813 C CA . THR A 1 104 ? 0.225 -2.330 37.454 1.00 42.91 104 THR A CA 1
ATOM 814 C C . THR A 1 104 ? 0.332 -2.436 38.968 1.00 42.91 104 THR A C 1
ATOM 816 O O . THR A 1 104 ? -0.278 -1.663 39.708 1.00 42.91 104 THR A O 1
ATOM 819 N N . CYS A 1 105 ? 1.106 -3.413 39.438 1.00 40.19 105 CYS A N 1
ATOM 820 C CA . CYS A 1 105 ? 1.837 -3.213 40.679 1.00 40.19 105 CYS A CA 1
ATOM 821 C C . CYS A 1 105 ? 2.752 -1.995 40.463 1.00 40.19 105 CYS A C 1
ATOM 823 O O . CYS A 1 105 ? 3.564 -1.987 39.547 1.00 40.19 105 CYS A O 1
ATOM 825 N N . MET A 1 106 ? 2.540 -0.957 41.271 1.00 44.06 106 MET A N 1
ATOM 826 C CA . MET A 1 106 ? 3.473 0.127 41.595 1.00 44.06 106 MET A CA 1
ATOM 827 C C . MET A 1 106 ? 4.380 0.676 40.476 1.00 44.06 106 MET A C 1
ATOM 829 O O . MET A 1 106 ? 5.556 0.341 40.370 1.00 44.06 106 MET A O 1
ATOM 833 N N . HIS A 1 107 ? 3.891 1.705 39.789 1.00 39.12 107 HIS A N 1
ATOM 834 C CA . HIS A 1 107 ? 4.688 2.925 39.650 1.00 39.12 107 HIS A CA 1
ATOM 835 C C . HIS A 1 107 ? 3.735 4.117 39.664 1.00 39.12 107 HIS A C 1
ATOM 837 O O . HIS A 1 107 ? 3.077 4.424 38.672 1.00 39.12 107 HIS A O 1
ATOM 843 N N . LEU A 1 108 ? 3.595 4.740 40.837 1.00 33.16 108 LEU A N 1
ATOM 844 C CA . LEU A 1 108 ? 3.003 6.067 40.941 1.00 33.16 108 LEU A CA 1
ATOM 845 C C . LEU A 1 108 ? 3.938 7.041 40.208 1.00 33.16 108 LEU A C 1
ATOM 847 O O . LEU A 1 108 ? 5.064 7.216 40.675 1.00 33.16 108 LEU A O 1
ATOM 851 N N . PRO A 1 109 ? 3.516 7.756 39.150 1.00 39.81 109 PRO A N 1
ATOM 852 C CA . PRO A 1 109 ? 4.026 9.100 38.978 1.00 39.81 109 PRO A CA 1
ATOM 853 C C . PRO A 1 109 ? 3.501 9.903 40.171 1.00 39.81 109 PRO A C 1
ATOM 855 O O . PRO A 1 109 ? 2.310 10.185 40.310 1.00 39.81 109 PRO A O 1
ATOM 858 N N . HIS A 1 110 ? 4.412 10.161 41.102 1.00 39.50 110 HIS A N 1
ATOM 859 C CA . HIS A 1 110 ? 4.244 11.111 42.183 1.00 39.50 110 HIS A CA 1
ATOM 860 C C . HIS A 1 110 ? 3.713 12.438 41.605 1.00 39.50 110 HIS A C 1
ATOM 862 O O . HIS A 1 110 ? 4.260 12.943 40.628 1.00 39.50 110 HIS A O 1
ATOM 868 N N . VAL A 1 111 ? 2.688 12.997 42.266 1.00 37.97 111 VAL A N 1
ATOM 869 C CA . VAL A 1 111 ? 2.108 14.343 42.065 1.00 37.97 111 VAL A CA 1
ATOM 870 C C . VAL A 1 111 ? 1.184 14.447 40.831 1.00 37.97 111 VAL A C 1
ATOM 872 O O . VAL A 1 111 ? 1.632 14.478 39.699 1.00 37.97 111 VAL A O 1
ATOM 875 N N . HIS A 1 112 ? -0.146 14.537 40.940 1.00 33.28 112 HIS A N 1
ATOM 876 C CA . HIS A 1 112 ? -0.873 15.559 41.693 1.00 33.28 112 HIS A CA 1
ATOM 877 C C . HIS A 1 112 ? -2.318 15.088 41.971 1.00 33.28 112 HIS A C 1
ATOM 879 O O . HIS A 1 112 ? -3.228 15.279 41.165 1.00 33.28 112 HIS A O 1
ATOM 885 N N . ALA A 1 113 ? -2.555 14.494 43.141 1.00 36.56 113 ALA A N 1
ATOM 886 C CA . ALA A 1 113 ? -3.895 14.441 43.709 1.00 36.56 113 ALA A CA 1
ATOM 887 C C . ALA A 1 113 ? -4.205 15.823 44.301 1.00 36.56 113 ALA A C 1
ATOM 889 O O . ALA A 1 113 ? -3.750 16.145 45.397 1.00 36.56 113 ALA A O 1
ATOM 890 N N . ARG A 1 114 ? -4.982 16.649 43.592 1.00 32.62 114 ARG A N 1
ATOM 891 C CA . ARG A 1 114 ? -5.717 17.745 44.231 1.00 32.62 114 ARG A CA 1
ATOM 892 C C . ARG A 1 114 ? -7.176 17.320 44.333 1.00 32.62 114 ARG A C 1
ATOM 894 O O . ARG A 1 114 ? -7.885 17.225 43.337 1.00 32.62 114 ARG A O 1
ATOM 901 N N . ARG A 1 115 ? -7.564 16.995 45.568 1.00 33.38 115 ARG A N 1
ATOM 902 C CA . ARG A 1 115 ? -8.942 16.869 46.049 1.00 33.38 115 ARG A CA 1
ATOM 903 C C . ARG A 1 115 ? -9.824 17.952 45.416 1.00 33.38 115 ARG A C 1
ATOM 905 O O . ARG A 1 115 ? -9.409 19.104 45.381 1.00 33.38 115 ARG A O 1
ATOM 912 N N . HIS A 1 116 ? -11.045 17.610 45.024 1.00 29.48 116 HIS A N 1
ATOM 913 C CA . HIS A 1 116 ? -12.237 17.985 45.790 1.00 29.48 116 HIS A CA 1
ATOM 914 C C . HIS A 1 116 ? -13.504 17.516 45.073 1.00 29.48 116 HIS A C 1
ATOM 916 O O . HIS A 1 116 ? -13.670 17.728 43.874 1.00 29.48 116 HIS A O 1
ATOM 922 N N . ASN A 1 117 ? -14.420 16.938 45.855 1.00 36.72 117 ASN A N 1
ATOM 923 C CA . ASN A 1 117 ? -15.850 17.075 45.615 1.00 36.72 117 ASN A CA 1
ATOM 924 C C . ASN A 1 117 ? -16.141 18.562 45.376 1.00 36.72 117 ASN A C 1
ATOM 926 O O . ASN A 1 117 ? -16.126 19.354 46.317 1.00 36.72 117 ASN A O 1
ATOM 930 N N . ILE A 1 118 ? -16.365 18.924 44.119 1.00 30.19 118 ILE A N 1
ATOM 931 C CA . ILE A 1 118 ? -17.074 20.129 43.719 1.00 30.19 118 ILE A CA 1
ATOM 932 C C . ILE A 1 118 ? -18.256 19.619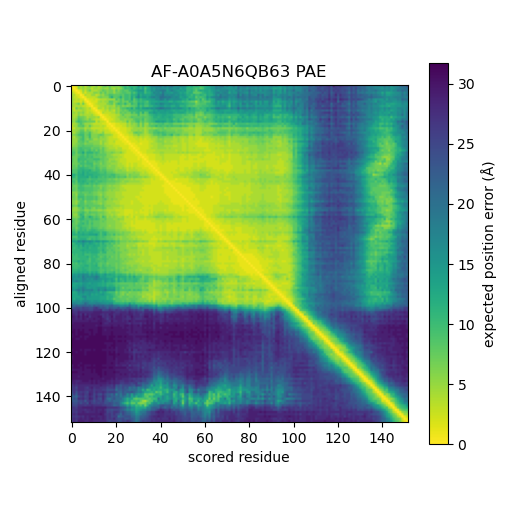 42.909 1.00 30.19 118 ILE A C 1
ATOM 934 O O . ILE A 1 118 ? -18.135 19.133 41.784 1.00 30.19 118 ILE A O 1
ATOM 938 N N . LEU A 1 119 ? -19.391 19.640 43.597 1.00 33.41 119 LEU A N 1
ATOM 939 C CA . LEU A 1 119 ? -20.718 19.629 43.021 1.00 33.41 119 LEU A CA 1
ATOM 940 C C . LEU A 1 119 ? -20.798 20.638 41.870 1.00 33.41 119 LEU A C 1
ATOM 942 O O . LEU A 1 119 ? -20.102 21.651 41.862 1.00 33.41 119 LEU A O 1
ATOM 946 N N . GLU A 1 120 ? -21.678 20.329 40.922 1.00 37.09 120 GLU A N 1
ATOM 947 C CA . GLU A 1 120 ? -22.522 21.299 40.224 1.00 37.09 120 GLU A CA 1
ATOM 948 C C . GLU A 1 120 ? -22.055 22.763 40.257 1.00 37.09 120 GLU A C 1
ATOM 950 O O . GLU A 1 120 ? -22.427 23.494 41.161 1.00 37.09 120 GLU A O 1
ATOM 955 N N . TRP A 1 121 ? -21.300 23.211 39.252 1.00 24.28 121 TRP A N 1
ATOM 956 C CA . TRP A 1 121 ? -21.466 24.526 38.604 1.00 24.28 121 TRP A CA 1
ATOM 957 C C . TRP A 1 121 ? -20.253 24.862 37.734 1.00 24.28 121 TRP A C 1
ATOM 959 O O . TRP A 1 121 ? -19.378 25.646 38.088 1.00 24.28 121 TRP A O 1
ATOM 969 N N . LYS A 1 122 ? -20.225 24.288 36.533 1.00 28.91 122 LYS A N 1
ATOM 970 C CA . LYS A 1 122 ? -19.761 24.982 35.323 1.00 28.91 122 LYS A CA 1
ATOM 971 C C . LYS A 1 122 ? -20.336 24.257 34.113 1.00 28.91 122 LYS A C 1
ATOM 973 O O . LYS A 1 122 ? -19.689 23.478 33.423 1.00 28.91 122 LYS A O 1
ATOM 978 N N . LYS A 1 123 ? -21.632 24.499 33.903 1.00 32.47 123 LYS A N 1
ATOM 979 C CA . LYS A 1 123 ? -22.270 24.341 32.597 1.00 32.47 123 LYS A CA 1
ATOM 980 C C . LYS A 1 123 ? -21.479 25.139 31.551 1.00 32.47 123 LYS A C 1
ATOM 982 O O . LYS A 1 123 ? -20.992 26.228 31.841 1.00 32.47 123 LYS A O 1
ATOM 987 N N . LYS A 1 124 ? -21.587 24.633 30.320 1.00 28.33 124 LYS A N 1
ATOM 988 C CA . LYS A 1 124 ? -21.497 25.304 29.013 1.00 28.33 124 LYS A CA 1
ATOM 989 C C . LYS A 1 124 ? -20.170 25.166 28.255 1.00 28.33 124 LYS A C 1
ATOM 991 O O . LYS A 1 124 ? -19.100 25.519 28.725 1.00 28.33 124 LYS A O 1
ATOM 996 N N . THR A 1 125 ? -20.356 24.651 27.035 1.00 29.59 125 THR A N 1
ATOM 997 C CA . THR A 1 125 ? -19.454 24.581 25.876 1.00 29.59 125 THR A CA 1
ATOM 998 C C . THR A 1 125 ? -18.236 23.669 25.981 1.00 29.59 125 THR A C 1
ATOM 1000 O O . THR A 1 125 ? -17.111 24.136 25.960 1.00 29.59 125 THR A O 1
ATOM 1003 N N . ILE A 1 126 ? -18.463 22.359 25.871 1.00 30.98 126 ILE A N 1
ATOM 1004 C CA . ILE A 1 126 ? -18.158 21.716 24.585 1.00 30.98 126 ILE A CA 1
ATOM 1005 C C . ILE A 1 126 ? -19.388 20.901 24.219 1.00 30.98 126 ILE A C 1
ATOM 1007 O O . ILE A 1 126 ? -19.540 19.729 24.551 1.00 30.98 126 ILE A O 1
ATOM 1011 N N . ASN A 1 127 ? -20.309 21.582 23.550 1.00 28.64 127 ASN A N 1
ATOM 1012 C CA . ASN A 1 127 ? -21.239 20.902 22.687 1.00 28.64 127 ASN A CA 1
ATOM 1013 C C . ASN A 1 127 ? -20.394 20.310 21.553 1.00 28.64 127 ASN A C 1
ATOM 1015 O O . ASN A 1 127 ? -20.239 20.931 20.507 1.00 28.64 127 ASN A O 1
ATOM 1019 N N . VAL A 1 128 ? -19.807 19.127 21.762 1.00 33.84 128 VAL A N 1
ATOM 1020 C CA . VAL A 1 128 ? -19.403 18.274 20.643 1.00 33.84 128 VAL A CA 1
ATOM 1021 C C . VAL A 1 128 ? -20.677 17.635 20.090 1.00 33.84 128 VAL A C 1
ATOM 1023 O O . VAL A 1 128 ? -20.822 16.422 19.993 1.00 33.84 128 VAL A O 1
ATOM 1026 N N . ASN A 1 129 ? -21.573 18.496 19.605 1.00 28.73 129 ASN A N 1
ATOM 1027 C CA . ASN A 1 129 ? -22.277 18.281 18.353 1.00 28.73 129 ASN A CA 1
ATOM 1028 C C . ASN A 1 129 ? -21.230 18.219 17.223 1.00 28.73 129 ASN A C 1
ATOM 1030 O O . ASN A 1 129 ? -21.281 18.969 16.257 1.00 28.73 129 ASN A O 1
ATOM 1034 N N . SER A 1 130 ? -20.256 17.316 17.314 1.00 33.56 130 SER A N 1
ATOM 1035 C CA . SER A 1 130 ? -19.589 16.796 16.133 1.00 33.56 130 SER A CA 1
ATOM 1036 C C . SER A 1 130 ? -20.327 15.514 15.798 1.00 33.56 130 SER A C 1
ATOM 1038 O O . SER A 1 130 ? -19.854 14.424 16.112 1.00 33.56 130 SER A O 1
ATOM 1040 N N . ALA A 1 131 ? -21.547 15.695 15.282 1.00 32.84 131 ALA A N 1
ATOM 1041 C CA . ALA A 1 131 ? -22.343 14.713 14.563 1.00 32.84 131 ALA A CA 1
ATOM 1042 C C . ALA A 1 131 ? -21.948 13.264 14.878 1.00 32.84 131 ALA A C 1
ATOM 1044 O O . ALA A 1 131 ? -21.172 12.627 14.158 1.00 32.84 131 ALA A O 1
ATOM 1045 N N . SER A 1 132 ? -22.492 12.757 15.980 1.00 34.44 132 SER A N 1
ATOM 1046 C CA . SER A 1 132 ? -22.566 11.342 16.311 1.00 34.44 132 SER A CA 1
ATOM 1047 C C . SER A 1 132 ? -23.407 10.614 15.259 1.00 34.44 132 SER A C 1
ATOM 1049 O O . SER A 1 132 ? -24.481 10.106 15.543 1.00 34.44 132 SER A O 1
ATOM 1051 N N . THR A 1 133 ? -22.935 10.536 14.015 1.00 33.38 133 THR A N 1
ATOM 1052 C CA . THR A 1 133 ? -23.476 9.557 13.079 1.00 33.38 133 THR A CA 1
ATOM 1053 C C . THR A 1 133 ? -22.897 8.204 13.490 1.00 33.38 133 THR A C 1
ATOM 1055 O O . THR A 1 133 ? -21.670 8.047 13.417 1.00 33.38 133 THR A O 1
ATOM 1058 N N . PRO A 1 134 ? -23.714 7.238 13.943 1.00 39.00 134 PRO A N 1
ATOM 1059 C CA . PRO A 1 134 ? -23.275 5.913 14.368 1.00 39.00 134 PRO A CA 1
ATOM 1060 C C . PRO A 1 134 ? -22.935 5.056 13.142 1.00 39.00 134 PRO A C 1
ATOM 1062 O O . PRO A 1 134 ? -23.434 3.959 12.965 1.00 39.00 134 PRO A O 1
ATOM 1065 N N . ASN A 1 135 ? -22.103 5.563 12.238 1.00 38.56 135 ASN A N 1
ATOM 1066 C CA . ASN A 1 135 ? -22.016 5.022 10.893 1.00 38.56 135 ASN A CA 1
ATOM 1067 C C . ASN A 1 135 ? -20.636 4.410 10.717 1.00 38.56 135 ASN A C 1
ATOM 1069 O O . ASN A 1 135 ? -19.673 5.081 10.346 1.00 38.56 135 ASN A O 1
ATOM 1073 N N . HIS A 1 136 ? -20.587 3.147 11.144 1.00 45.44 136 HIS A N 1
ATOM 1074 C CA . HIS A 1 136 ? -19.838 2.030 10.582 1.00 45.44 136 HIS A CA 1
ATOM 1075 C C . HIS A 1 136 ? -18.684 2.412 9.629 1.00 45.44 136 HIS A C 1
ATOM 1077 O O . HIS A 1 136 ? -18.845 3.109 8.624 1.00 45.44 136 HIS A O 1
ATOM 1083 N N . LEU A 1 137 ? -17.476 1.973 9.989 1.00 46.12 137 LEU A N 1
ATOM 1084 C CA . LEU A 1 137 ? -16.251 2.316 9.274 1.00 46.12 137 LEU A CA 1
ATOM 1085 C C . LEU A 1 137 ? -15.610 1.052 8.696 1.00 46.12 137 LEU A C 1
ATOM 1087 O O . LEU A 1 137 ? -15.320 0.091 9.416 1.00 46.12 137 LEU A O 1
ATOM 1091 N N . TRP A 1 138 ? -15.423 1.037 7.376 1.00 52.06 138 TRP A N 1
ATOM 1092 C CA . TRP A 1 138 ? -14.771 -0.043 6.624 1.00 52.06 138 TRP A CA 1
ATOM 1093 C C . TRP A 1 138 ? -13.288 0.235 6.503 1.00 52.06 138 TRP A C 1
ATOM 1095 O O . TRP A 1 138 ? -12.901 1.387 6.339 1.00 52.06 138 TRP A O 1
ATOM 1105 N N . VAL A 1 139 ? -12.479 -0.823 6.526 1.00 51.53 139 VAL A N 1
ATOM 1106 C CA . VAL A 1 139 ? -11.151 -0.786 5.916 1.00 51.53 139 VAL A CA 1
ATOM 1107 C C . VAL A 1 139 ? -11.172 -1.693 4.717 1.00 51.53 139 VAL A C 1
ATOM 1109 O O . VAL A 1 139 ? -11.382 -2.894 4.868 1.00 51.53 139 VAL A O 1
ATOM 1112 N N . VAL A 1 140 ? -10.955 -1.124 3.540 1.00 53.53 140 VAL A N 1
ATOM 1113 C CA . VAL A 1 140 ? -10.659 -1.927 2.360 1.00 53.53 140 VAL A CA 1
ATOM 1114 C C . VAL A 1 140 ? -9.148 -1.919 2.188 1.00 53.53 140 VAL A C 1
ATOM 1116 O O . VAL A 1 140 ? -8.528 -0.856 2.122 1.00 53.53 140 VAL A O 1
ATOM 1119 N N . ALA A 1 141 ? -8.559 -3.108 2.221 1.00 54.66 141 ALA A N 1
ATOM 1120 C CA . ALA A 1 141 ? -7.127 -3.316 2.113 1.00 54.66 141 ALA A CA 1
ATOM 1121 C C . ALA A 1 141 ? -6.799 -3.964 0.768 1.00 54.66 141 ALA A C 1
ATOM 1123 O O . ALA A 1 141 ? -7.465 -4.913 0.343 1.00 54.66 141 ALA A O 1
ATOM 1124 N N . VAL A 1 142 ? -5.770 -3.444 0.104 1.00 51.97 142 VAL A N 1
ATOM 1125 C CA . VAL A 1 142 ? -5.194 -4.053 -1.098 1.00 51.97 142 VAL A CA 1
ATOM 1126 C C . VAL A 1 142 ? -4.023 -4.919 -0.661 1.00 51.97 142 VAL A C 1
ATOM 1128 O O . VAL A 1 142 ? -3.039 -4.416 -0.121 1.00 51.97 142 VAL A O 1
ATOM 1131 N N . PHE A 1 143 ? -4.148 -6.221 -0.885 1.00 54.84 143 PHE A N 1
ATOM 1132 C CA . PHE A 1 143 ? -3.121 -7.216 -0.602 1.00 54.84 143 PHE A CA 1
ATOM 1133 C C . PHE A 1 143 ? -2.413 -7.626 -1.881 1.00 54.84 143 PHE A C 1
ATOM 1135 O O . PHE A 1 143 ? -3.066 -7.766 -2.913 1.00 54.84 143 PHE A O 1
ATOM 1142 N N . LEU A 1 144 ? -1.116 -7.919 -1.812 1.00 45.91 144 LEU A N 1
ATOM 1143 C CA . LEU A 1 144 ? -0.466 -8.714 -2.851 1.00 45.91 144 LEU A CA 1
ATOM 1144 C C . LEU A 1 144 ? -0.950 -10.165 -2.714 1.00 45.91 144 LEU A C 1
ATOM 1146 O O . LEU A 1 144 ? -0.744 -10.801 -1.678 1.00 45.91 144 LEU A O 1
ATOM 1150 N N . SER A 1 145 ? -1.641 -10.672 -3.733 1.00 38.75 145 SER A N 1
ATOM 1151 C CA . SER A 1 145 ? -2.095 -12.058 -3.754 1.00 38.75 145 SER A CA 1
ATOM 1152 C C . SER A 1 145 ? -0.961 -12.906 -4.311 1.00 38.75 145 SER A C 1
ATOM 1154 O O . SER A 1 145 ? -0.659 -12.813 -5.500 1.00 38.75 145 SER A O 1
ATOM 1156 N N . ALA A 1 146 ? -0.383 -13.787 -3.494 1.00 35.59 146 ALA A N 1
ATOM 1157 C CA . ALA A 1 146 ? 0.095 -15.029 -4.080 1.00 35.59 146 ALA A CA 1
ATOM 1158 C C . ALA A 1 146 ? -1.121 -15.693 -4.709 1.00 35.59 146 ALA A C 1
ATOM 1160 O O . ALA A 1 146 ? -2.191 -15.772 -4.093 1.00 35.59 146 ALA A O 1
ATOM 1161 N N . ASN A 1 147 ? -0.976 -16.149 -5.944 1.00 34.53 147 ASN A N 1
ATOM 1162 C CA . ASN A 1 147 ? -1.760 -17.297 -6.330 1.00 34.53 147 ASN A CA 1
ATOM 1163 C C . ASN A 1 147 ? -1.390 -18.393 -5.328 1.00 34.53 147 ASN A C 1
ATOM 1165 O O . ASN A 1 147 ? -0.242 -18.825 -5.270 1.00 34.53 147 ASN A O 1
ATOM 1169 N N . LEU A 1 148 ? -2.374 -18.813 -4.542 1.00 35.31 148 LEU A N 1
ATOM 1170 C CA . LEU A 1 148 ? -2.417 -20.143 -3.970 1.00 35.31 148 LEU A CA 1
ATOM 1171 C C . LEU A 1 148 ? -2.544 -21.119 -5.157 1.00 35.31 148 LEU A C 1
ATOM 1173 O O . LEU A 1 148 ? -3.609 -21.667 -5.404 1.00 35.31 148 LEU A O 1
ATOM 1177 N N . ILE A 1 149 ? -1.499 -21.246 -5.977 1.00 35.09 149 ILE A N 1
ATOM 1178 C CA . ILE A 1 149 ? -1.298 -22.467 -6.746 1.00 35.09 149 ILE A CA 1
ATOM 1179 C C . ILE A 1 149 ? -0.560 -23.352 -5.753 1.00 35.09 149 ILE A C 1
ATOM 1181 O O . ILE A 1 149 ? 0.657 -23.279 -5.614 1.00 35.09 149 ILE A O 1
ATOM 1185 N N . TYR A 1 150 ? -1.346 -24.112 -4.991 1.00 33.03 150 TYR A N 1
ATOM 1186 C CA . TYR A 1 150 ? -0.945 -25.467 -4.650 1.00 33.03 150 TYR A CA 1
ATOM 1187 C C . TYR A 1 150 ? -0.497 -26.097 -5.976 1.00 33.03 150 TYR A C 1
ATOM 1189 O O . TYR A 1 150 ? -1.335 -26.350 -6.841 1.00 33.03 150 TYR A O 1
ATOM 1197 N N . LEU A 1 151 ? 0.812 -26.227 -6.191 1.00 28.09 151 LEU A N 1
ATOM 1198 C CA . LEU A 1 151 ? 1.274 -27.302 -7.054 1.00 28.09 151 LEU A CA 1
ATOM 1199 C C . LEU A 1 151 ? 1.141 -28.591 -6.224 1.00 28.09 151 LEU A C 1
ATOM 1201 O O . LEU A 1 151 ? 1.455 -28.538 -5.030 1.00 28.09 151 LEU A O 1
ATOM 1205 N N . PRO A 1 152 ? 0.594 -29.670 -6.810 1.00 38.44 152 PRO A N 1
ATOM 1206 C CA . PRO A 1 152 ? 0.456 -30.966 -6.150 1.00 38.44 152 PRO A CA 1
ATOM 1207 C C . PRO A 1 152 ? 1.808 -31.546 -5.725 1.00 38.44 152 PRO A C 1
ATOM 1209 O O . PRO A 1 152 ? 2.822 -31.243 -6.398 1.00 38.44 152 PRO A O 1
#

Organism: NCBI:txid176857

Secondary structure (DSSP, 8-state):
---STTGGGT--TTTT--PPP--------TT-EEEEEEEEGGGHHHHHHHHHHHHTTSSS-EEEEE-SBSTTSSSBHHHHHHHHHTT-EEEETTEEEE-------S-------------S---------S------EEEEEEEE--------

Nearest PDB structures (foldseek):
  6zvk-assembly1_X2  TM=9.463E-01  e=2.708E-07  Oryctolagus cuniculus
  7a01-assembly1_X2  TM=9.139E-01  e=3.696E-07  Oryctolagus cuniculus
  9cai-assembly1_CI  TM=9.562E-01  e=3.927E-06  Caenorhabditis elegans
  7ls2-assembly1_D1  TM=9.255E-01  e=6.060E-05  Mus musculus
  7pwo-assembly1_I2  TM=9.218E-01  e=3.679E-04  Giardia lamblia ATCC 50803

InterPro domains:
  IPR001197 Large ribosomal subunit protein uL16, eukaryota/archaea [PTHR11726] (1-104)
  IPR016180 Large ribosomal subunit protein uL16 domain [cd01433] (10-65)
  IPR036920 Large ribosomal subunit protein uL16 superfamily [G3DSA:3.90.1170.10] (1-77)
  IPR036920 Large ribosomal subunit protein uL16 superfamily [SSF54686] (1-72)
  IPR047873 Large ribosomal subunit protein uL16 [PF00252] (5-65)

Sequence (152 aa):
MLSCAGADRLQTGMRGAFGKPQGTCTRVSIGQVLLSVRCKDSNSHHAQEALRRAKFKFPGRQKIIVSRKWGFTKFSRVEYMKYKAENKIVPDGVNAKVILKLHTCMHLPHVHARRHNILEWKKKTINVNSASTPNHLWVVAVFLSANLIYLP

Foldseek 3Di:
DDPDPPVVVVDPPCVPVPDDDDDDDDDADFFDFDDKDKDFPVCVVVVQVVVVVVQVVDPADKDKDKDQCQGPEPHGPVVVVVCVVVVQWDDPDRYIDGNDPPDPPDDDPDDDDDDDPDDDDDDDDDPPPVPPPVTTMIMITIGRHDPPPPPD

pLDDT: mean 70.68, std 24.11, range [24.28, 94.69]